Protein AF-A0A7Z9IPB6-F1 (afdb_monomer)

Mean predicted aligned error: 3.54 Å

pLDDT: mean 93.69, std 5.7, range [56.66, 97.94]

Solvent-accessible surface area (backbone atoms only — not 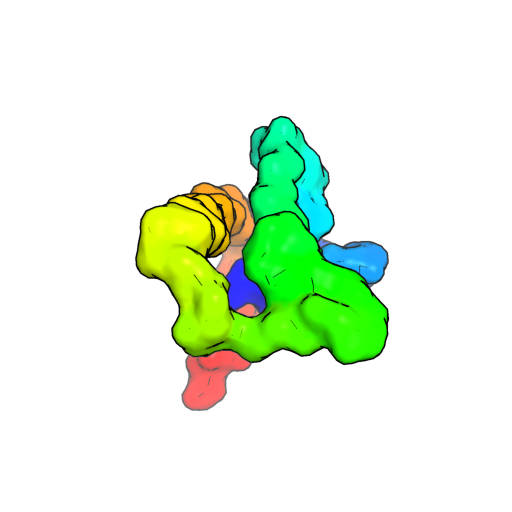comparable to full-atom values): 5487 Å² total; per-residue (Å²): 112,61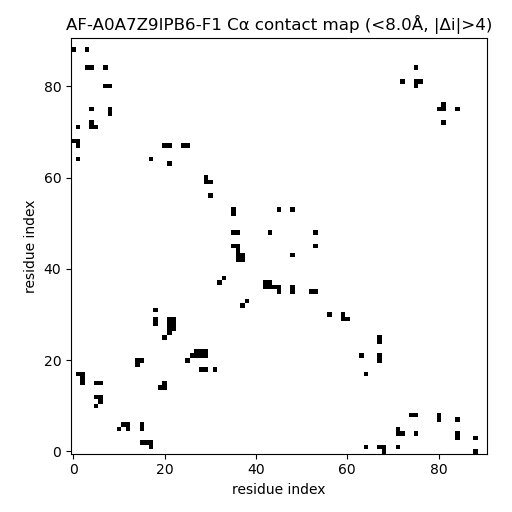,44,60,52,45,40,74,75,42,73,82,57,94,69,66,50,68,59,61,50,30,38,78,72,66,74,38,86,64,86,57,67,49,81,67,30,45,65,76,95,72,42,54,57,79,88,77,41,56,68,70,59,53,51,54,53,53,51,48,56,53,50,54,51,50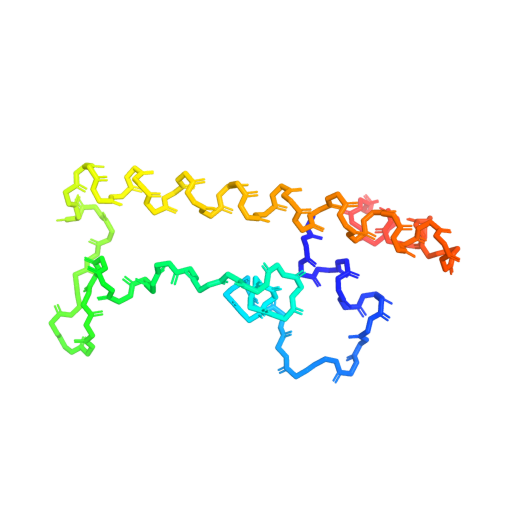,56,50,40,56,54,49,56,51,51,27,53,80,67,71,39,44,70,58,53,50,51,72,73,57,118

Structure (mmCIF, N/CA/C/O backbone):
data_AF-A0A7Z9IPB6-F1
#
_entry.id   AF-A0A7Z9IPB6-F1
#
loop_
_atom_site.group_PDB
_atom_site.id
_atom_site.type_symbol
_atom_site.label_atom_id
_atom_site.label_alt_id
_atom_site.label_comp_id
_atom_site.label_asym_id
_atom_site.label_entity_id
_atom_site.label_seq_id
_atom_site.pdbx_PDB_ins_code
_atom_site.Cartn_x
_atom_site.Cartn_y
_atom_site.Cartn_z
_atom_site.occupancy
_atom_site.B_iso_or_equiv
_atom_site.auth_seq_id
_atom_site.auth_comp_id
_atom_site.auth_asym_id
_atom_site.auth_atom_id
_atom_site.pdbx_PDB_model_num
ATOM 1 N N . ASP A 1 1 ? 2.507 -9.539 -4.206 1.00 85.00 1 ASP A N 1
ATOM 2 C CA . ASP A 1 1 ? 3.180 -8.899 -3.075 1.00 85.00 1 ASP A CA 1
ATOM 3 C C . ASP A 1 1 ? 3.854 -7.644 -3.605 1.00 85.00 1 ASP A C 1
ATOM 5 O O . ASP A 1 1 ? 4.742 -7.757 -4.446 1.00 85.00 1 ASP A O 1
ATOM 9 N N . THR A 1 2 ? 3.335 -6.474 -3.236 1.00 88.81 2 THR A N 1
ATOM 10 C CA . THR A 1 2 ? 3.856 -5.169 -3.674 1.00 88.81 2 THR A CA 1
ATOM 11 C C . THR A 1 2 ? 5.199 -4.852 -3.021 1.00 88.81 2 THR A C 1
ATOM 13 O O . THR A 1 2 ? 6.060 -4.277 -3.678 1.00 88.81 2 THR A O 1
ATOM 16 N N . MET A 1 3 ? 5.417 -5.295 -1.781 1.00 90.19 3 MET A N 1
ATOM 17 C CA . MET A 1 3 ? 6.655 -5.088 -1.031 1.00 90.19 3 MET A CA 1
ATOM 18 C C . MET A 1 3 ? 7.832 -5.794 -1.716 1.00 90.19 3 MET A C 1
ATOM 20 O O . MET A 1 3 ? 8.853 -5.171 -2.004 1.00 90.19 3 MET A O 1
ATOM 24 N N . ILE A 1 4 ? 7.664 -7.076 -2.063 1.00 91.25 4 ILE A N 1
ATOM 25 C CA . ILE A 1 4 ? 8.692 -7.846 -2.784 1.00 91.25 4 ILE A CA 1
ATOM 26 C C . ILE A 1 4 ? 8.922 -7.261 -4.184 1.00 91.25 4 ILE A C 1
ATOM 28 O O . ILE A 1 4 ? 10.061 -7.183 -4.638 1.00 91.25 4 ILE A O 1
ATOM 32 N N . ALA A 1 5 ? 7.861 -6.823 -4.872 1.00 92.62 5 ALA A N 1
ATOM 33 C CA . ALA A 1 5 ? 7.988 -6.232 -6.203 1.00 92.62 5 ALA A CA 1
ATOM 34 C C . ALA A 1 5 ? 8.854 -4.962 -6.179 1.00 92.62 5 ALA A C 1
ATOM 36 O O . ALA A 1 5 ? 9.735 -4.810 -7.023 1.00 92.62 5 ALA A O 1
ATOM 37 N N . VAL A 1 6 ? 8.655 -4.088 -5.185 1.00 92.88 6 VAL A N 1
ATOM 38 C CA . VAL A 1 6 ? 9.497 -2.897 -5.001 1.00 92.88 6 VAL A CA 1
ATOM 39 C C . VAL A 1 6 ? 10.911 -3.276 -4.604 1.00 92.88 6 VAL A C 1
ATOM 41 O O . VAL A 1 6 ? 11.840 -2.688 -5.136 1.00 92.88 6 VAL A O 1
ATOM 44 N N . HIS A 1 7 ? 11.103 -4.267 -3.734 1.00 92.94 7 HIS A N 1
ATOM 45 C CA . HIS A 1 7 ? 12.446 -4.720 -3.375 1.00 92.94 7 HIS A CA 1
ATOM 46 C C . HIS A 1 7 ? 13.245 -5.206 -4.592 1.00 92.94 7 HIS A C 1
ATOM 48 O O . HIS A 1 7 ? 14.417 -4.871 -4.736 1.00 92.94 7 HIS A O 1
ATOM 54 N N . VAL A 1 8 ? 12.601 -5.941 -5.503 1.00 93.38 8 VAL A N 1
ATOM 55 C CA . VAL A 1 8 ? 13.226 -6.392 -6.755 1.00 93.38 8 VAL A CA 1
ATOM 56 C C . VAL A 1 8 ? 13.531 -5.218 -7.693 1.00 93.38 8 VAL A C 1
ATOM 58 O O . VAL A 1 8 ? 14.587 -5.203 -8.317 1.00 93.38 8 VAL A O 1
ATOM 61 N N . LEU A 1 9 ? 12.629 -4.236 -7.798 1.00 93.19 9 LEU A N 1
ATOM 62 C CA . LEU A 1 9 ? 12.810 -3.063 -8.664 1.00 93.19 9 LEU A CA 1
ATOM 63 C C . LEU A 1 9 ? 13.821 -2.048 -8.112 1.00 93.19 9 LEU A C 1
ATOM 65 O O . LEU A 1 9 ? 14.534 -1.406 -8.876 1.00 93.19 9 LEU A O 1
ATOM 69 N N . ASN A 1 10 ? 13.844 -1.859 -6.796 1.00 92.12 10 ASN A N 1
ATOM 70 C CA . ASN A 1 10 ? 14.658 -0.874 -6.102 1.00 92.12 10 ASN A CA 1
ATOM 71 C C . ASN A 1 10 ? 15.047 -1.383 -4.698 1.00 92.12 10 ASN A C 1
ATOM 73 O O . ASN A 1 10 ? 14.417 -1.014 -3.699 1.00 92.12 10 ASN A O 1
ATOM 77 N N . PRO A 1 11 ? 16.106 -2.203 -4.591 1.00 90.19 11 PRO A N 1
ATOM 78 C CA . PRO A 1 11 ? 16.526 -2.801 -3.323 1.00 90.19 11 PRO A CA 1
ATOM 79 C C . PRO A 1 11 ? 17.107 -1.785 -2.327 1.00 90.19 11 PRO A C 1
ATOM 81 O O . PRO A 1 11 ? 17.259 -2.100 -1.147 1.00 90.19 11 PRO A O 1
ATOM 84 N N . THR A 1 12 ? 17.437 -0.570 -2.774 1.00 92.25 12 THR A N 1
ATOM 85 C CA . THR A 1 12 ? 17.937 0.516 -1.91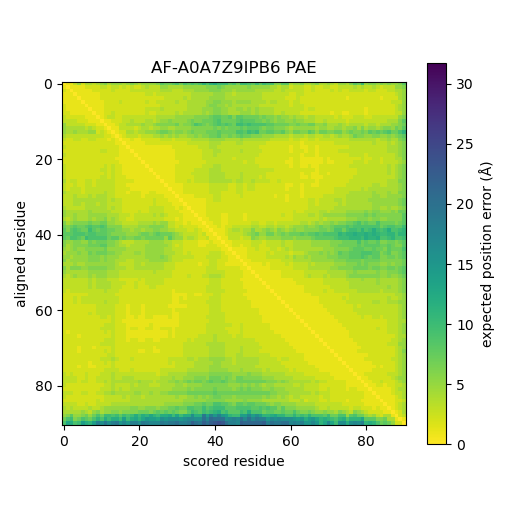7 1.00 92.25 12 THR A CA 1
ATOM 86 C C . THR A 1 12 ? 16.822 1.437 -1.420 1.00 92.25 12 THR A C 1
ATOM 88 O O . THR A 1 12 ? 17.112 2.454 -0.782 1.00 92.25 12 THR A O 1
ATOM 91 N N . SER A 1 13 ? 15.550 1.099 -1.682 1.00 90.31 13 SER A N 1
ATOM 92 C CA . SER A 1 13 ? 14.417 1.881 -1.190 1.00 90.31 13 SER A CA 1
ATOM 93 C C . SER A 1 13 ? 14.458 2.012 0.332 1.00 90.31 13 SER A C 1
ATOM 95 O O . SER A 1 13 ? 14.728 1.056 1.062 1.00 90.31 13 SER A O 1
ATOM 97 N N . ARG A 1 14 ? 14.158 3.220 0.818 1.00 86.38 14 ARG A N 1
ATOM 98 C CA . ARG A 1 14 ? 14.173 3.548 2.251 1.00 86.38 14 ARG A CA 1
ATOM 99 C C . ARG A 1 14 ? 13.032 2.879 3.016 1.00 86.38 14 ARG A C 1
ATOM 101 O O . ARG A 1 14 ? 13.156 2.654 4.216 1.00 86.38 14 ARG A O 1
ATOM 108 N N . SER A 1 15 ? 11.922 2.598 2.340 1.00 90.88 15 SER A N 1
ATOM 109 C CA . SER A 1 15 ? 10.732 1.975 2.910 1.00 90.88 15 SER A CA 1
ATOM 110 C C . SER A 1 15 ? 10.034 1.139 1.845 1.00 90.88 15 SER A C 1
ATOM 112 O O . SER A 1 15 ? 9.996 1.504 0.671 1.00 90.88 15 SER A O 1
ATOM 114 N N . TYR A 1 16 ? 9.454 0.023 2.276 1.00 93.12 16 TYR A N 1
ATOM 115 C CA . TYR A 1 16 ? 8.588 -0.820 1.449 1.00 93.12 16 TYR A CA 1
ATOM 116 C C . TYR A 1 16 ? 7.153 -0.860 1.984 1.00 93.12 16 TYR A C 1
ATOM 118 O O . TYR A 1 16 ? 6.353 -1.704 1.579 1.00 93.12 16 TYR A O 1
ATOM 126 N N . LYS A 1 17 ? 6.838 0.017 2.943 1.00 94.50 17 LYS A N 1
ATOM 127 C CA . LYS A 1 17 ? 5.508 0.098 3.535 1.00 94.50 17 LYS A CA 1
ATOM 128 C C . LYS A 1 17 ? 4.515 0.676 2.529 1.00 94.50 17 LYS A C 1
ATOM 130 O O . LYS A 1 17 ? 4.855 1.558 1.743 1.00 94.50 17 LYS A O 1
ATOM 135 N N . LEU A 1 18 ? 3.285 0.172 2.575 1.00 95.38 18 LEU A N 1
ATOM 136 C CA . LEU A 1 18 ? 2.242 0.501 1.606 1.00 95.38 18 LEU A CA 1
ATOM 137 C C . LEU A 1 18 ? 1.903 2.000 1.577 1.00 95.38 18 LEU A C 1
ATOM 139 O O . LEU A 1 18 ? 1.771 2.565 0.498 1.00 95.38 18 LEU A O 1
ATOM 143 N N . ASP A 1 19 ? 1.838 2.638 2.746 1.00 95.25 19 ASP A N 1
ATOM 144 C CA . ASP A 1 19 ? 1.611 4.078 2.918 1.00 95.25 19 ASP A CA 1
ATOM 145 C C . ASP A 1 19 ? 2.680 4.922 2.210 1.00 95.25 19 ASP A C 1
ATOM 147 O O . ASP A 1 19 ? 2.360 5.853 1.474 1.00 95.25 19 ASP A O 1
ATOM 151 N N . THR A 1 20 ? 3.953 4.547 2.361 1.00 95.31 20 THR A N 1
ATOM 152 C CA . THR A 1 20 ? 5.070 5.237 1.706 1.00 95.31 20 THR A CA 1
ATOM 153 C C . THR A 1 20 ? 4.977 5.088 0.188 1.00 95.31 20 THR A C 1
ATOM 155 O O . THR A 1 20 ? 5.072 6.069 -0.544 1.00 95.31 20 THR A O 1
ATOM 158 N N . LEU A 1 21 ? 4.721 3.866 -0.288 1.00 95.25 21 LEU A N 1
ATOM 159 C CA . LEU A 1 21 ? 4.599 3.576 -1.718 1.00 95.25 21 LEU A CA 1
ATOM 160 C C . LEU A 1 21 ? 3.394 4.273 -2.356 1.00 95.25 21 LEU A C 1
ATOM 162 O O . LEU A 1 21 ? 3.469 4.694 -3.510 1.00 95.25 21 LEU A O 1
ATOM 166 N N . SER A 1 22 ? 2.293 4.407 -1.617 1.00 96.88 22 SER A N 1
ATOM 167 C CA . SER A 1 22 ? 1.105 5.138 -2.054 1.00 96.88 22 SER A CA 1
ATOM 168 C C . SER A 1 22 ? 1.421 6.609 -2.317 1.00 96.88 22 SER A C 1
ATOM 170 O O . SER A 1 22 ? 1.094 7.135 -3.382 1.00 96.88 22 SER A O 1
ATOM 172 N N . VAL A 1 23 ? 2.124 7.265 -1.392 1.00 96.62 23 VAL A N 1
ATOM 173 C CA . VAL A 1 23 ? 2.528 8.667 -1.559 1.00 96.62 23 VAL A CA 1
ATOM 174 C C . VAL A 1 23 ? 3.512 8.813 -2.721 1.00 96.62 23 VAL A C 1
ATOM 176 O O . VAL A 1 23 ? 3.307 9.647 -3.598 1.00 96.62 23 VAL A O 1
ATOM 179 N N . GLU A 1 24 ? 4.544 7.971 -2.785 1.00 94.81 24 GLU A N 1
ATOM 180 C CA . GLU A 1 24 ? 5.602 8.078 -3.800 1.00 94.81 24 GLU A CA 1
ATOM 181 C C . GLU A 1 24 ? 5.119 7.811 -5.233 1.00 94.81 24 GLU A C 1
ATOM 183 O O . GLU A 1 24 ? 5.628 8.412 -6.181 1.00 94.81 24 GLU A O 1
ATOM 188 N N . HIS A 1 25 ? 4.168 6.892 -5.420 1.00 94.88 25 HIS A N 1
ATOM 189 C CA . HIS A 1 25 ? 3.770 6.438 -6.754 1.00 94.88 25 HIS A CA 1
ATOM 190 C C . HIS A 1 25 ? 2.385 6.891 -7.197 1.00 94.88 25 HIS A C 1
ATOM 192 O O . HIS A 1 25 ? 2.164 7.024 -8.400 1.00 94.88 25 HIS A O 1
ATOM 198 N N . LEU A 1 26 ? 1.463 7.094 -6.258 1.00 96.50 26 LEU A N 1
ATOM 199 C CA . LEU A 1 26 ? 0.084 7.487 -6.551 1.00 96.50 26 LEU A CA 1
ATOM 200 C C . LEU A 1 26 ? -0.217 8.920 -6.098 1.00 96.50 26 LEU A C 1
ATOM 202 O O . LEU A 1 26 ? -1.297 9.421 -6.400 1.00 96.50 26 LEU A O 1
ATOM 206 N N . ASN A 1 27 ? 0.720 9.584 -5.402 1.00 97.12 27 ASN A N 1
ATOM 207 C CA . ASN A 1 27 ? 0.508 10.892 -4.778 1.00 97.12 27 ASN A CA 1
ATOM 208 C C . ASN A 1 27 ? -0.756 10.900 -3.894 1.00 97.12 27 ASN A C 1
ATOM 210 O O . ASN A 1 27 ? -1.544 11.846 -3.916 1.00 97.12 27 ASN A O 1
ATOM 214 N N . TYR A 1 28 ? -0.966 9.799 -3.165 1.00 97.69 28 TYR A N 1
ATOM 215 C CA . TYR A 1 28 ? -2.143 9.573 -2.333 1.00 97.69 28 TYR A CA 1
ATOM 216 C C . TYR A 1 28 ? -1.737 9.232 -0.899 1.00 97.69 28 TYR A C 1
ATOM 218 O O . TYR A 1 28 ? -1.014 8.259 -0.663 1.00 97.69 28 TYR A O 1
ATOM 226 N N . GLU A 1 29 ? -2.228 10.024 0.053 1.00 97.44 29 GLU A N 1
ATOM 227 C CA . GLU A 1 29 ? -2.059 9.786 1.485 1.00 97.44 29 GLU A CA 1
ATOM 228 C C . GLU A 1 29 ? -3.149 8.836 1.987 1.00 97.44 29 GLU A C 1
ATOM 230 O O . GLU A 1 29 ? -4.331 9.174 2.000 1.00 97.44 29 GLU A O 1
ATOM 235 N N . MET A 1 30 ? -2.739 7.638 2.403 1.00 97.12 30 MET A N 1
ATOM 236 C CA . MET A 1 30 ? -3.648 6.640 2.966 1.00 97.12 30 MET A CA 1
ATOM 237 C C . MET A 1 30 ? -4.109 7.019 4.372 1.00 97.12 30 MET A C 1
ATOM 239 O O . MET A 1 30 ? -3.405 7.723 5.100 1.00 97.12 30 MET A O 1
ATOM 243 N N . ILE A 1 31 ? -5.243 6.463 4.797 1.00 95.81 31 ILE A N 1
ATOM 244 C CA . ILE A 1 31 ? -5.720 6.556 6.174 1.00 95.81 31 ILE A CA 1
ATOM 245 C C . ILE A 1 31 ? -4.683 5.887 7.095 1.00 95.81 31 ILE A C 1
ATOM 247 O O . ILE A 1 31 ? -4.454 4.680 6.990 1.00 95.81 31 ILE A O 1
ATOM 251 N N . PRO A 1 32 ? -4.065 6.620 8.040 1.00 95.69 32 PRO A N 1
ATOM 252 C CA . PRO A 1 32 ? -3.152 6.025 9.008 1.00 95.69 32 PRO A CA 1
ATOM 253 C C . PRO A 1 32 ? -3.884 5.023 9.900 1.00 95.69 32 PRO A C 1
ATOM 255 O O . PRO A 1 32 ? -5.001 5.288 10.356 1.00 95.69 32 PRO A O 1
ATOM 258 N N . ILE A 1 33 ? -3.243 3.896 10.219 1.00 94.94 33 ILE A N 1
ATOM 259 C CA . ILE A 1 33 ? -3.840 2.888 11.109 1.00 94.94 33 ILE A CA 1
ATOM 260 C C . ILE A 1 33 ? -4.173 3.490 12.479 1.00 94.94 33 ILE A C 1
ATOM 262 O O . ILE A 1 33 ? -5.164 3.133 13.108 1.00 94.94 33 ILE A O 1
ATOM 266 N N . GLU A 1 34 ? -3.405 4.478 12.926 1.00 94.94 34 GLU A N 1
ATOM 267 C CA . GLU A 1 34 ? -3.605 5.149 14.203 1.00 94.94 34 GLU A CA 1
ATOM 268 C C . GLU A 1 34 ? -4.888 5.987 14.257 1.00 94.94 34 GLU A C 1
ATOM 270 O O . GLU A 1 34 ? -5.375 6.268 15.351 1.00 94.94 34 GLU A O 1
ATOM 275 N N . ASN A 1 35 ? -5.486 6.331 13.111 1.00 93.12 35 ASN A N 1
ATOM 276 C CA . ASN A 1 35 ? -6.824 6.928 13.074 1.00 93.12 35 ASN A CA 1
ATOM 277 C C . ASN A 1 35 ? -7.919 5.907 13.425 1.00 93.12 35 ASN A C 1
ATOM 279 O O . ASN A 1 35 ? -9.020 6.295 13.824 1.00 93.12 35 ASN A O 1
ATOM 283 N N . LEU A 1 36 ? -7.629 4.611 13.276 1.00 94.19 36 LEU A N 1
ATOM 284 C CA . LEU A 1 36 ? -8.534 3.523 13.634 1.00 94.19 36 LEU A CA 1
ATOM 285 C C . LEU A 1 36 ? -8.316 3.086 15.075 1.00 94.19 36 LEU A C 1
ATOM 287 O O . LEU A 1 36 ? -9.273 3.028 15.842 1.00 94.19 36 LEU A O 1
ATOM 291 N N . ILE A 1 37 ? -7.067 2.783 15.425 1.00 96.44 37 ILE A N 1
ATOM 292 C CA . ILE A 1 37 ? -6.745 2.117 16.690 1.00 96.44 37 ILE A CA 1
ATOM 293 C C . ILE A 1 37 ? -6.164 3.048 17.755 1.00 96.44 37 ILE A C 1
ATOM 295 O O . ILE A 1 37 ? -5.977 2.628 18.890 1.00 96.44 37 ILE A O 1
ATOM 299 N N . GLY A 1 38 ? -5.889 4.312 17.439 1.00 94.62 38 GLY A N 1
ATOM 300 C CA . GLY A 1 38 ? -5.231 5.240 18.358 1.00 94.62 38 GLY A CA 1
ATOM 301 C C . GLY A 1 38 ? -3.720 5.009 18.470 1.00 94.62 38 GLY A C 1
ATOM 302 O O . GLY A 1 38 ? -3.107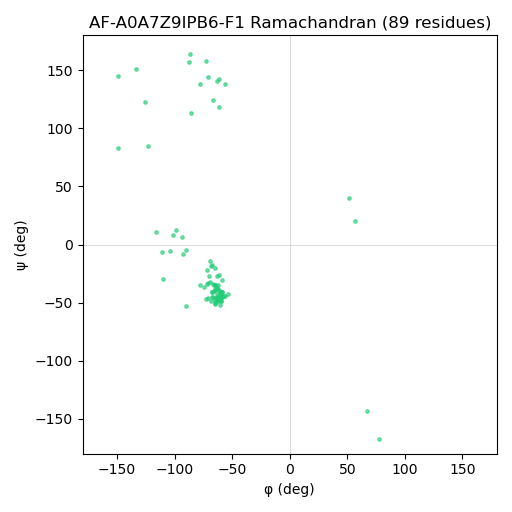 4.319 17.655 1.00 94.62 38 GLY A O 1
ATOM 303 N N . LYS A 1 39 ? -3.099 5.633 19.480 1.00 95.12 39 LYS A N 1
ATOM 304 C CA . LYS A 1 39 ? -1.644 5.614 19.715 1.00 95.12 39 LYS A CA 1
ATOM 305 C C . LYS A 1 39 ? -1.3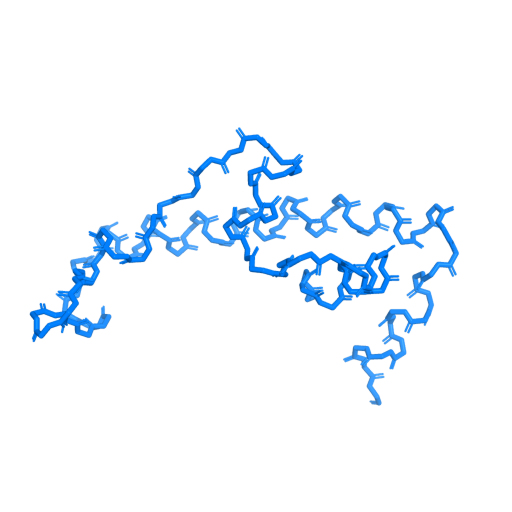08 5.339 21.180 1.00 95.12 39 LYS A C 1
ATOM 307 O O . LYS A 1 39 ? -2.027 5.754 22.089 1.00 95.12 39 LYS A O 1
ATOM 312 N N . GLY A 1 40 ? -0.146 4.729 21.406 1.00 94.25 40 GLY A N 1
ATOM 313 C CA . GLY A 1 40 ? 0.440 4.561 22.737 1.00 94.25 40 GLY A CA 1
ATOM 314 C C . GLY A 1 40 ? -0.365 3.624 23.639 1.00 94.25 40 GLY A C 1
ATOM 315 O O . GLY A 1 40 ? -0.924 2.636 23.183 1.00 94.25 40 GLY A O 1
ATOM 316 N N . ARG A 1 41 ? -0.426 3.935 24.940 1.00 93.44 41 ARG A N 1
ATOM 317 C CA . ARG A 1 41 ? -1.068 3.071 25.953 1.00 93.44 41 ARG A CA 1
ATOM 318 C C . ARG A 1 41 ? -2.579 2.898 25.773 1.00 93.44 41 ARG A C 1
ATOM 320 O O . ARG A 1 41 ? -3.128 1.944 26.305 1.00 93.44 41 ARG A O 1
ATOM 327 N N . ASN A 1 42 ? -3.225 3.804 25.040 1.00 92.62 42 ASN A N 1
ATOM 328 C CA . ASN A 1 42 ? -4.668 3.782 24.792 1.00 92.62 42 ASN A CA 1
ATOM 329 C C . ASN A 1 42 ? -5.008 3.181 23.419 1.00 92.62 42 ASN A C 1
ATOM 331 O O . ASN A 1 42 ? -6.123 3.366 22.936 1.00 92.62 42 ASN A O 1
ATOM 335 N N . GLN A 1 43 ? -4.042 2.533 22.761 1.00 96.69 43 GLN A N 1
ATOM 336 C CA . GLN A 1 43 ? -4.274 1.874 21.487 1.00 96.69 43 GLN A CA 1
ATOM 337 C C . GLN A 1 43 ? -5.224 0.687 21.684 1.00 96.69 43 GLN A C 1
ATOM 339 O O . GLN A 1 43 ? -4.964 -0.190 22.507 1.00 96.69 43 GLN A O 1
ATOM 344 N N . ILE A 1 44 ? -6.323 0.678 20.936 1.00 95.88 44 ILE A N 1
ATOM 345 C CA . ILE A 1 44 ? -7.292 -0.418 20.931 1.00 95.88 44 ILE A CA 1
ATOM 346 C C . ILE A 1 44 ? -6.873 -1.502 19.935 1.00 95.88 44 ILE A C 1
ATOM 348 O O . ILE A 1 44 ? -6.030 -1.287 19.065 1.00 95.88 44 ILE A O 1
ATOM 352 N N . ILE A 1 45 ? -7.466 -2.682 20.056 1.00 95.25 45 ILE A N 1
ATOM 353 C CA . ILE A 1 45 ? -7.306 -3.760 19.077 1.00 95.25 45 ILE A CA 1
ATOM 354 C C . ILE A 1 45 ? -8.342 -3.630 17.952 1.00 95.25 45 ILE A C 1
ATOM 356 O O . ILE A 1 45 ? -9.362 -2.957 18.092 1.00 95.25 45 ILE A O 1
ATOM 360 N N . MET A 1 46 ? -8.043 -4.220 16.791 1.00 93.00 46 MET A N 1
ATOM 361 C CA . MET A 1 46 ? -8.801 -3.997 15.550 1.00 93.00 46 MET A CA 1
ATOM 362 C C . MET A 1 46 ? -10.266 -4.466 15.630 1.00 93.00 46 MET A C 1
ATOM 364 O O . MET A 1 46 ? -11.127 -3.924 14.945 1.00 93.00 46 MET A O 1
ATOM 368 N N . ASP A 1 47 ? -10.556 -5.449 16.479 1.00 95.12 47 ASP A N 1
ATOM 369 C CA . ASP A 1 47 ? -11.903 -5.961 16.768 1.00 95.12 47 ASP A CA 1
ATOM 370 C C . ASP A 1 47 ? -12.791 -4.961 17.535 1.00 95.12 47 ASP A C 1
ATOM 372 O O . ASP A 1 47 ? -14.013 -5.087 17.517 1.00 95.12 47 ASP A O 1
ATOM 376 N N . GLN A 1 48 ? -12.195 -3.951 18.175 1.00 95.25 48 GLN A N 1
ATOM 377 C CA . GLN A 1 48 ? -12.897 -2.868 18.870 1.00 95.25 48 GLN A CA 1
ATOM 378 C C . GLN A 1 48 ? -13.187 -1.668 17.952 1.00 95.25 48 GLN A C 1
ATOM 380 O O . GLN A 1 48 ? -13.840 -0.709 18.368 1.00 95.25 48 GLN A O 1
ATOM 385 N N . VAL A 1 49 ? -12.704 -1.689 16.705 1.00 95.62 49 VAL A N 1
ATOM 386 C CA . VAL A 1 49 ? -12.950 -0.627 15.721 1.00 95.62 49 VAL A CA 1
ATOM 387 C C . VAL A 1 49 ? -14.362 -0.774 15.149 1.00 95.62 49 VAL A C 1
ATOM 389 O O . VAL A 1 49 ? -14.810 -1.872 14.828 1.00 95.62 49 VAL A O 1
ATOM 392 N N . SER A 1 50 ? -15.075 0.344 14.982 1.00 96.12 50 SER A N 1
ATOM 393 C CA . SER A 1 50 ? -16.412 0.323 14.381 1.00 96.12 50 SER A CA 1
ATOM 394 C C . SER A 1 50 ? -16.376 -0.211 12.947 1.00 96.12 50 SER A C 1
ATOM 396 O O . SER A 1 50 ? -15.465 0.113 12.179 1.00 96.12 50 SER A O 1
ATOM 398 N N . LEU A 1 51 ? -17.407 -0.976 12.569 1.00 96.12 51 LEU A N 1
ATOM 399 C CA . LEU A 1 51 ? -17.474 -1.667 11.278 1.00 96.12 51 LEU A CA 1
ATOM 400 C C . LEU A 1 51 ? -17.249 -0.726 10.082 1.00 96.12 51 LEU A C 1
ATOM 402 O O . LEU A 1 51 ? -16.480 -1.047 9.183 1.00 96.12 51 LEU A O 1
ATOM 406 N N . ASP A 1 52 ? -17.841 0.468 10.107 1.00 95.75 52 ASP A N 1
ATOM 407 C CA . ASP A 1 52 ? -17.710 1.436 9.010 1.00 95.75 52 ASP A CA 1
ATOM 408 C C . ASP A 1 52 ? -16.262 1.911 8.807 1.00 95.75 52 ASP A C 1
ATOM 410 O O . ASP A 1 52 ? -15.792 2.074 7.676 1.00 95.75 52 ASP A O 1
ATOM 414 N N . LYS A 1 53 ? -15.521 2.098 9.908 1.00 95.44 53 LYS A N 1
ATOM 415 C CA . LYS A 1 53 ? -14.129 2.563 9.871 1.00 95.44 53 LYS A CA 1
ATOM 416 C C . LYS A 1 53 ? -13.202 1.471 9.360 1.00 95.44 53 LYS A C 1
ATOM 418 O O . LYS A 1 53 ? -12.382 1.733 8.483 1.00 95.44 53 LYS A O 1
ATOM 423 N N . ILE A 1 54 ? -13.343 0.253 9.886 1.00 96.31 54 ILE A N 1
ATOM 424 C CA . ILE A 1 54 ? -12.533 -0.883 9.436 1.00 96.31 54 ILE A CA 1
ATOM 425 C C . ILE A 1 54 ? -12.837 -1.242 7.981 1.00 96.31 54 ILE A C 1
ATOM 427 O O . ILE A 1 54 ? -11.904 -1.515 7.232 1.00 96.31 54 ILE A O 1
ATOM 431 N N . ALA A 1 55 ? -14.101 -1.167 7.554 1.00 96.75 55 ALA A N 1
ATOM 432 C CA . ALA A 1 55 ? -14.488 -1.415 6.169 1.00 96.75 55 ALA A CA 1
ATOM 433 C C . ALA A 1 55 ? -13.834 -0.407 5.215 1.00 96.75 55 ALA A C 1
ATOM 435 O O . ALA A 1 55 ? -13.217 -0.812 4.232 1.00 96.75 55 ALA A O 1
ATOM 436 N N . SER A 1 56 ? -13.904 0.888 5.538 1.00 96.38 56 SER A N 1
ATOM 437 C CA . SER A 1 56 ? -13.305 1.952 4.721 1.00 96.38 56 SER A CA 1
ATOM 438 C C . SER A 1 56 ? -11.784 1.804 4.618 1.00 96.38 56 SER A C 1
ATOM 440 O O . SER A 1 56 ? -11.227 1.841 3.523 1.00 96.38 56 SER A O 1
ATOM 442 N N . TYR A 1 57 ? -11.113 1.553 5.745 1.00 96.94 57 TYR A N 1
ATOM 443 C CA . TYR A 1 57 ? -9.667 1.330 5.786 1.00 96.94 57 TYR A CA 1
ATOM 444 C C . TYR A 1 57 ? -9.242 0.081 5.007 1.00 96.94 57 TYR A C 1
ATOM 446 O O . TYR A 1 57 ? -8.285 0.120 4.235 1.00 96.94 57 TYR A O 1
ATOM 454 N N . ALA A 1 58 ? -9.949 -1.039 5.182 1.00 96.94 58 ALA A N 1
ATOM 455 C CA . ALA A 1 58 ? -9.633 -2.281 4.485 1.00 96.94 58 ALA A CA 1
ATOM 456 C C . ALA A 1 58 ? -9.849 -2.150 2.971 1.00 96.94 58 ALA A C 1
ATOM 458 O O . ALA A 1 58 ? -9.024 -2.631 2.192 1.00 96.94 58 ALA A O 1
ATOM 459 N N . ALA A 1 59 ? -10.922 -1.470 2.557 1.00 97.81 59 ALA A N 1
ATOM 460 C CA . ALA A 1 59 ? -11.204 -1.198 1.153 1.00 97.81 59 ALA A CA 1
ATOM 461 C C . ALA A 1 59 ? -10.110 -0.329 0.514 1.00 97.81 59 ALA A C 1
ATOM 463 O O . ALA A 1 59 ? -9.611 -0.677 -0.554 1.00 97.81 59 ALA A O 1
ATOM 464 N N . GLU A 1 60 ? -9.682 0.740 1.192 1.00 97.94 60 GLU A N 1
ATOM 465 C CA . GLU A 1 60 ? -8.577 1.587 0.732 1.00 97.94 60 GLU A CA 1
ATOM 466 C C . GLU A 1 60 ? -7.278 0.783 0.586 1.00 97.94 60 GLU A C 1
ATOM 468 O O . GLU A 1 60 ? -6.635 0.822 -0.461 1.00 97.94 60 GLU A O 1
ATOM 473 N N . ASN A 1 61 ? -6.909 -0.012 1.596 1.00 96.94 61 ASN A N 1
ATOM 474 C CA . ASN A 1 61 ? -5.698 -0.836 1.543 1.00 96.94 61 ASN A CA 1
ATOM 475 C C . ASN A 1 61 ? -5.723 -1.815 0.361 1.00 96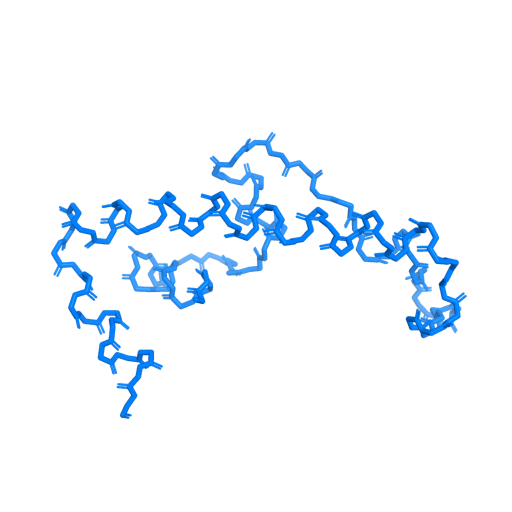.94 61 ASN A C 1
ATOM 477 O O . ASN A 1 61 ? -4.703 -2.001 -0.311 1.00 96.94 61 ASN A O 1
ATOM 481 N N . ALA A 1 62 ? -6.877 -2.427 0.088 1.00 97.75 62 ALA A N 1
ATOM 482 C CA . ALA A 1 62 ? -7.047 -3.332 -1.042 1.00 97.75 62 ALA A CA 1
ATOM 483 C C . ALA A 1 62 ? -6.928 -2.601 -2.389 1.00 97.75 62 ALA A C 1
ATOM 485 O O . ALA A 1 62 ? -6.217 -3.078 -3.279 1.00 97.75 62 ALA A O 1
ATOM 486 N N . ASP A 1 63 ? -7.572 -1.442 -2.529 1.00 97.94 63 ASP A N 1
ATOM 487 C CA . ASP A 1 63 ? -7.544 -0.652 -3.760 1.00 97.94 63 ASP A CA 1
ATOM 488 C C . ASP A 1 63 ? -6.133 -0.131 -4.069 1.00 97.94 63 ASP A C 1
ATOM 490 O O . ASP A 1 63 ? -5.582 -0.401 -5.139 1.00 97.94 63 ASP A O 1
ATOM 494 N N . ILE A 1 64 ? -5.476 0.499 -3.093 1.00 97.81 64 ILE A N 1
ATOM 495 C CA . ILE A 1 64 ? -4.107 1.006 -3.248 1.00 97.81 64 ILE A CA 1
ATOM 496 C C . ILE A 1 64 ? -3.132 -0.128 -3.579 1.00 97.81 64 ILE A C 1
ATOM 498 O O . ILE A 1 64 ? -2.311 -0.008 -4.493 1.00 97.81 64 ILE A O 1
ATOM 502 N N . THR A 1 65 ? -3.261 -1.280 -2.913 1.00 97.25 65 THR A N 1
ATOM 503 C CA . THR A 1 65 ? -2.449 -2.465 -3.229 1.00 97.25 65 THR A CA 1
ATOM 504 C C . THR A 1 65 ? -2.653 -2.919 -4.674 1.00 97.25 65 THR A C 1
ATOM 506 O O . THR A 1 65 ? -1.686 -3.280 -5.356 1.00 97.25 65 THR A O 1
ATOM 509 N N . PHE A 1 66 ? -3.889 -2.904 -5.173 1.00 97.44 66 PHE A N 1
ATOM 510 C CA . PHE A 1 66 ? -4.200 -3.300 -6.543 1.00 97.44 66 PHE A CA 1
ATOM 511 C C . PHE A 1 66 ? -3.632 -2.320 -7.575 1.00 97.44 66 PHE A C 1
ATOM 513 O O . PHE A 1 66 ? -3.006 -2.752 -8.550 1.00 97.44 66 PHE A O 1
ATOM 520 N N . GLN A 1 67 ? -3.785 -1.016 -7.344 1.00 97.75 67 GLN A N 1
ATOM 521 C CA . GLN A 1 67 ? -3.227 0.027 -8.204 1.00 97.75 67 GLN A CA 1
ATOM 522 C C . GLN A 1 67 ? -1.695 -0.076 -8.287 1.00 97.75 67 GLN A C 1
ATOM 524 O O . GLN A 1 67 ? -1.137 -0.161 -9.386 1.00 97.75 67 GLN A O 1
ATOM 529 N N . LEU A 1 68 ? -1.016 -0.191 -7.141 1.00 96.81 68 LEU A N 1
ATOM 530 C CA . LEU A 1 68 ? 0.438 -0.377 -7.080 1.00 96.81 68 LEU A CA 1
ATOM 531 C C . LEU A 1 68 ? 0.885 -1.679 -7.747 1.00 96.81 68 LEU A C 1
ATOM 533 O O . LEU A 1 68 ? 1.893 -1.705 -8.451 1.00 96.81 68 LEU A O 1
ATOM 537 N N . THR A 1 69 ? 0.121 -2.763 -7.587 1.00 95.56 69 THR A N 1
ATOM 538 C CA . THR A 1 69 ? 0.424 -4.037 -8.253 1.00 95.56 69 THR A CA 1
ATOM 539 C C . THR A 1 69 ? 0.441 -3.871 -9.770 1.00 95.56 69 THR A C 1
ATOM 541 O O . THR A 1 69 ? 1.376 -4.342 -10.414 1.00 95.56 69 THR A O 1
ATOM 544 N N . LYS A 1 70 ? -0.544 -3.180 -10.360 1.00 95.94 70 LYS A N 1
ATOM 545 C CA . LYS A 1 70 ? -0.554 -2.919 -11.810 1.00 95.94 70 LYS A CA 1
ATOM 546 C C . LYS A 1 70 ? 0.678 -2.129 -12.248 1.00 95.94 70 LYS A C 1
ATOM 548 O O . LYS A 1 70 ? 1.322 -2.512 -13.224 1.00 95.94 70 LYS A O 1
ATOM 553 N N . LEU A 1 71 ? 1.023 -1.079 -11.502 1.00 95.94 71 LEU A N 1
ATOM 554 C CA . LEU A 1 71 ? 2.183 -0.237 -11.787 1.00 95.94 71 LEU A CA 1
ATOM 555 C C . LEU A 1 71 ? 3.491 -1.041 -11.749 1.00 95.94 71 LEU A C 1
ATOM 557 O O . LEU A 1 71 ? 4.262 -1.025 -12.710 1.00 95.94 71 LEU A O 1
ATOM 561 N N . PHE A 1 72 ? 3.738 -1.778 -10.665 1.00 95.62 72 PHE A N 1
ATOM 562 C CA . PHE A 1 72 ? 4.977 -2.538 -10.503 1.00 95.62 72 PHE A CA 1
ATOM 563 C C . PHE A 1 72 ? 5.071 -3.716 -11.462 1.00 95.62 72 PHE A C 1
ATOM 565 O O . PHE A 1 72 ? 6.161 -4.021 -11.932 1.00 95.62 72 PHE A O 1
ATOM 572 N N . MET A 1 73 ? 3.951 -4.345 -11.820 1.00 95.00 73 MET A N 1
ATOM 573 C CA . MET A 1 73 ? 3.948 -5.400 -12.833 1.00 95.00 73 MET A CA 1
ATOM 574 C C . MET A 1 73 ? 4.343 -4.880 -14.219 1.00 95.00 73 MET A C 1
ATOM 576 O O . MET A 1 73 ? 5.007 -5.612 -14.950 1.00 95.00 73 MET A O 1
ATOM 580 N N . SER A 1 74 ? 3.974 -3.644 -14.582 1.00 96.06 74 SER A N 1
ATOM 581 C CA . SER A 1 74 ? 4.469 -3.015 -15.818 1.00 96.06 74 SER A CA 1
ATOM 582 C C . SER A 1 74 ? 5.979 -2.799 -15.743 1.00 96.06 74 SER A C 1
ATOM 584 O O . SER A 1 74 ? 6.721 -3.309 -16.578 1.00 96.06 74 SER A O 1
ATOM 586 N N . ARG A 1 75 ? 6.454 -2.168 -14.663 1.00 95.50 75 ARG A N 1
ATOM 587 C CA . ARG A 1 75 ? 7.883 -1.876 -14.467 1.00 95.50 75 ARG A CA 1
ATOM 588 C C . ARG A 1 75 ? 8.751 -3.134 -14.420 1.00 95.50 75 ARG A C 1
ATOM 590 O O . ARG A 1 75 ? 9.828 -3.160 -15.002 1.00 95.50 75 ARG A O 1
ATOM 597 N N . LEU A 1 76 ? 8.287 -4.199 -13.765 1.00 95.88 76 LEU A N 1
ATOM 598 C CA . LEU A 1 76 ? 8.988 -5.487 -13.718 1.00 95.88 76 LEU A CA 1
ATOM 599 C C . LEU A 1 76 ? 9.139 -6.110 -15.109 1.00 95.88 76 LEU A C 1
ATOM 601 O O . LEU A 1 76 ? 10.147 -6.764 -15.363 1.00 95.88 76 LEU A O 1
ATOM 605 N N . LYS A 1 77 ? 8.153 -5.928 -15.997 1.00 95.50 77 LYS A N 1
AT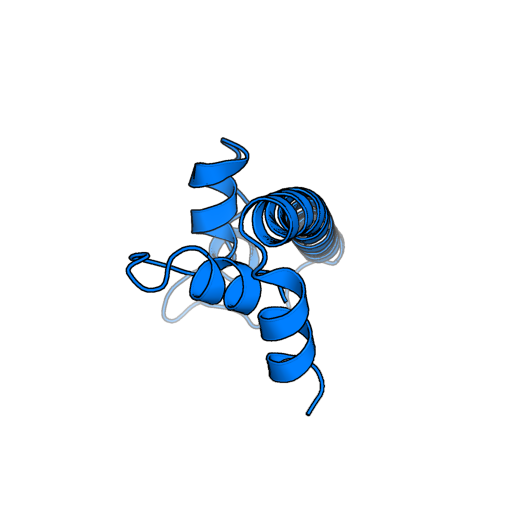OM 606 C CA . LYS A 1 77 ? 8.251 -6.374 -17.394 1.00 95.50 77 LYS A CA 1
ATOM 607 C C . LYS A 1 77 ? 9.235 -5.518 -18.179 1.00 95.50 77 LYS A C 1
ATOM 609 O O . LYS A 1 77 ? 10.071 -6.070 -18.871 1.00 95.50 77 LYS A O 1
ATOM 614 N N . GLU A 1 78 ? 9.157 -4.199 -18.032 1.00 96.19 78 GLU A N 1
ATOM 615 C CA . GLU A 1 78 ? 10.042 -3.244 -18.716 1.00 96.19 78 GLU A CA 1
ATOM 616 C C . GLU A 1 78 ? 11.524 -3.428 -18.350 1.00 96.19 78 GLU A C 1
ATOM 618 O O . GLU A 1 78 ? 12.391 -3.102 -19.151 1.00 96.19 78 GLU A O 1
ATOM 623 N N . ASN A 1 79 ? 11.814 -3.961 -17.159 1.00 94.69 79 ASN A N 1
ATOM 624 C CA . ASN A 1 79 ? 13.175 -4.216 -16.678 1.00 94.69 79 ASN A CA 1
ATOM 625 C C . ASN A 1 79 ? 13.603 -5.695 -16.802 1.00 94.69 79 ASN A C 1
ATOM 627 O O . ASN A 1 79 ? 14.621 -6.073 -16.234 1.00 94.69 79 ASN A O 1
ATOM 631 N N . ASP A 1 80 ? 12.819 -6.557 -17.466 1.00 94.88 80 ASP A N 1
ATOM 632 C CA . ASP A 1 80 ? 13.072 -8.008 -17.584 1.00 94.88 80 ASP A CA 1
ATOM 633 C C . ASP A 1 80 ? 13.196 -8.768 -16.239 1.00 94.88 80 ASP A C 1
ATOM 635 O O . ASP A 1 80 ? 13.688 -9.897 -16.161 1.00 94.88 80 ASP A O 1
ATOM 639 N N . LEU A 1 81 ? 12.675 -8.191 -15.152 1.00 95.44 81 LEU A N 1
ATOM 640 C CA . LEU A 1 81 ? 12.742 -8.743 -13.792 1.00 95.44 81 LEU A CA 1
ATOM 641 C C . LEU A 1 81 ? 11.528 -9.605 -13.421 1.00 95.44 81 LEU A C 1
ATOM 643 O O . LEU A 1 81 ? 11.531 -10.263 -12.377 1.00 95.44 81 LEU A O 1
ATOM 647 N N . LEU A 1 82 ? 10.487 -9.645 -14.259 1.00 93.06 82 LEU A N 1
ATOM 648 C CA . LEU A 1 82 ? 9.240 -10.353 -13.948 1.00 93.06 82 LEU A CA 1
ATOM 649 C C . LEU A 1 82 ? 9.458 -11.845 -13.635 1.00 93.06 82 LEU A C 1
ATOM 651 O O . LEU A 1 82 ? 8.915 -12.353 -12.654 1.00 93.06 82 LEU A O 1
ATOM 655 N N . ASN A 1 83 ? 10.274 -12.540 -14.431 1.00 91.75 83 ASN A N 1
ATOM 656 C CA . ASN A 1 83 ? 10.555 -13.967 -14.230 1.00 91.75 83 ASN A CA 1
ATOM 657 C C . ASN A 1 83 ? 11.333 -14.230 -12.933 1.00 91.75 83 ASN A C 1
ATOM 659 O O . ASN A 1 83 ? 11.164 -15.270 -12.297 1.00 91.75 83 ASN A O 1
ATOM 663 N N . PHE A 1 84 ? 12.214 -13.307 -12.541 1.00 92.00 84 PHE A N 1
ATOM 664 C CA . PHE A 1 84 ? 12.932 -13.392 -11.271 1.00 92.00 84 PHE A CA 1
ATOM 665 C C . PHE A 1 84 ? 11.970 -13.201 -10.095 1.00 92.00 84 PHE A C 1
ATOM 667 O O . PHE A 1 84 ? 11.919 -14.043 -9.201 1.00 92.00 84 PHE A O 1
ATOM 674 N N . PHE A 1 85 ? 11.134 -12.162 -10.150 1.00 92.94 85 PHE A N 1
ATOM 675 C CA . PHE A 1 85 ? 10.108 -11.902 -9.142 1.00 92.94 85 PHE A CA 1
ATOM 676 C C . PHE A 1 85 ? 9.151 -13.091 -8.951 1.00 92.94 85 PHE A C 1
ATOM 678 O O . PHE A 1 85 ? 8.858 -13.474 -7.820 1.00 92.94 85 PHE A O 1
ATOM 685 N N . GLN A 1 86 ? 8.679 -13.706 -10.042 1.00 90.44 86 GLN A N 1
ATOM 686 C CA . GLN A 1 86 ? 7.768 -14.853 -9.971 1.00 90.44 86 GLN A CA 1
ATOM 687 C C . GLN A 1 86 ? 8.403 -16.071 -9.293 1.00 90.44 86 GLN A C 1
ATOM 689 O O . GLN A 1 86 ? 7.751 -16.685 -8.452 1.00 90.44 86 GLN A O 1
ATOM 694 N N . ARG A 1 87 ? 9.671 -16.372 -9.605 1.00 89.50 87 ARG A N 1
ATOM 695 C CA . ARG A 1 87 ? 10.432 -17.451 -8.952 1.00 89.50 87 ARG A CA 1
ATOM 696 C C . ARG A 1 87 ? 10.637 -17.207 -7.461 1.00 89.50 87 ARG A C 1
ATOM 698 O O . ARG A 1 87 ? 10.594 -18.142 -6.679 1.00 89.50 87 ARG A O 1
ATOM 705 N N . LEU A 1 88 ? 10.845 -15.954 -7.068 1.00 87.19 88 LEU A N 1
ATOM 706 C CA . LEU A 1 88 ? 11.031 -15.587 -5.664 1.00 87.19 88 LEU A CA 1
ATOM 707 C C . LEU A 1 88 ? 9.712 -15.684 -4.876 1.00 87.19 88 LEU A C 1
ATOM 709 O O . LEU A 1 88 ? 9.710 -16.047 -3.705 1.00 87.19 88 LEU A O 1
ATOM 713 N N . ARG A 1 89 ? 8.579 -15.377 -5.524 1.00 75.00 89 ARG A N 1
ATOM 714 C CA . ARG A 1 89 ? 7.244 -15.398 -4.908 1.00 75.00 89 ARG A CA 1
ATOM 715 C C . ARG A 1 89 ? 6.647 -16.803 -4.766 1.00 75.00 89 ARG A C 1
ATOM 717 O O . ARG A 1 89 ? 5.898 -17.031 -3.820 1.00 75.00 89 ARG A O 1
ATOM 724 N N . TYR A 1 90 ? 6.919 -17.698 -5.712 1.00 70.44 90 TYR A N 1
ATOM 725 C CA . TYR A 1 90 ? 6.403 -19.069 -5.737 1.00 70.44 90 TYR A CA 1
ATOM 726 C C . TYR A 1 90 ? 7.582 -20.054 -5.781 1.00 70.44 90 TYR A C 1
ATOM 728 O O . TYR A 1 90 ? 7.995 -20.423 -6.884 1.00 70.44 90 TYR A O 1
ATOM 736 N N . PRO A 1 91 ? 8.158 -20.410 -4.616 1.00 56.66 91 PRO A N 1
ATOM 737 C CA . PRO A 1 91 ? 9.210 -21.419 -4.537 1.00 56.66 91 PRO A CA 1
ATOM 738 C C . PRO A 1 91 ? 8.702 -22.827 -4.868 1.00 56.66 91 PRO A C 1
ATOM 740 O O . PRO A 1 91 ? 7.506 -23.111 -4.614 1.00 56.66 91 PRO A O 1
#

Radius of gyration: 15.63 Å; Cα con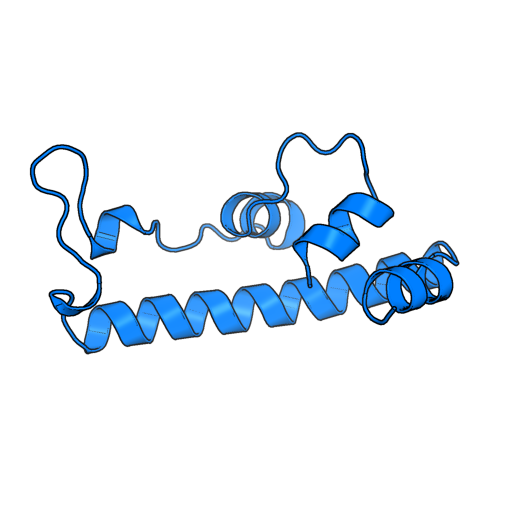tacts (8 Å, |Δi|>4): 73; chains: 1; bounding box: 36×32×45 Å

Secondary structure (DSSP, 8-state):
-HHHHHHHH-TT-S---HHHHHHHHH---PPPTHHHH-SGGGPPPGGGS-HHHHHHHHHHHHHHHHHHHHHHHHHHHHTT-HHHHHHHH--

Nearest PDB structures (foldseek):
  2kfn-assembly1_A  TM=9.777E-01  e=1.634E-04  Escherichia coli
  1kfd-assembly1_A  TM=9.774E-01  e=6.795E-04  Escherichia coli
  1d8y-assembly1_A  TM=9.448E-01  e=4.685E-04  Escherichia coli
  8oo6-assembly1_A  TM=9.643E-01  e=8.183E-04  Escherichia coli 'BL21-Gold(DE3)pLysS AG'
  9f7j-assembly1_A-2  TM=8.174E-01  e=3.137E-01  Rhodococcus ruber

Sequence (91 aa):
DTMIAVHVLNPTSRSYKLDTLSVEHLNYEMIPIENLIGKGRNQIIMDQVSLDKIASYAAENADITFQLTKLFMSRLKENDLLNFFQRLRYP

Foldseek 3Di:
DLLLLCCLLPVPDPDSDLQVCCCVPVVDHADDVCVFQNDDPRGHDNVPGDPVVNVVNVVRSVVSVVVSVVVSCVVCVVVVNNVVSVVVVPD